Protein AF-A0A924T529-F1 (afdb_monomer_lite)

Foldseek 3Di:
DDDPVVVVVVVVDLVLLVVQLVCCVPPVDGPDPNVVSVVSNVVVVVVVVVVVVVCVVVVPPPDD

Structure (mmCIF, N/CA/C/O backbone):
data_AF-A0A924T529-F1
#
_entry.id   AF-A0A924T529-F1
#
loop_
_atom_site.group_PDB
_atom_site.id
_atom_site.type_symbol
_atom_site.label_atom_id
_atom_site.label_alt_id
_atom_site.label_comp_id
_atom_site.label_asym_id
_atom_site.label_entity_id
_atom_site.label_seq_id
_atom_site.pdbx_PDB_ins_code
_atom_site.Cartn_x
_atom_site.Cartn_y
_atom_site.Cartn_z
_atom_site.occupancy
_atom_site.B_iso_or_equiv
_atom_site.auth_seq_id
_atom_site.auth_comp_id
_atom_site.auth_asym_id
_atom_site.auth_atom_id
_atom_site.pdbx_PDB_model_num
ATOM 1 N N . MET A 1 1 ? 11.823 -18.160 -15.486 1.00 62.62 1 MET A N 1
ATOM 2 C CA . MET A 1 1 ? 10.701 -17.215 -15.696 1.00 62.62 1 MET A CA 1
ATOM 3 C C . MET A 1 1 ? 9.438 -17.877 -15.176 1.00 62.62 1 MET A C 1
ATOM 5 O O . MET A 1 1 ? 9.190 -19.007 -15.573 1.00 62.62 1 MET A O 1
ATOM 9 N N . LEU A 1 2 ? 8.692 -17.248 -14.257 1.00 63.78 2 LEU A N 1
ATOM 10 C CA . LEU A 1 2 ? 7.448 -17.858 -13.773 1.00 63.78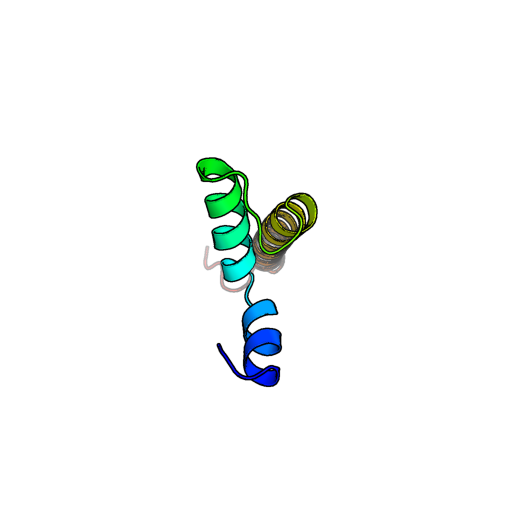 2 LEU A CA 1
ATOM 11 C C . LEU A 1 2 ? 6.442 -18.001 -14.929 1.00 63.78 2 LEU A C 1
ATOM 13 O O . LEU A 1 2 ? 6.365 -17.088 -15.761 1.00 63.78 2 LEU A O 1
ATOM 17 N N . PRO A 1 3 ? 5.658 -19.093 -14.970 1.00 83.00 3 PRO A N 1
ATOM 18 C CA . PRO A 1 3 ? 4.584 -19.243 -15.942 1.00 83.00 3 PRO A CA 1
ATOM 19 C C . PRO A 1 3 ? 3.623 -18.039 -15.889 1.00 83.00 3 PRO A C 1
ATOM 21 O O . PRO A 1 3 ? 3.420 -17.460 -14.816 1.00 83.00 3 PRO A O 1
ATOM 24 N N . PRO A 1 4 ? 3.004 -17.649 -17.017 1.00 78.62 4 PRO A N 1
ATOM 25 C CA . PRO A 1 4 ? 2.245 -16.400 -17.136 1.00 78.62 4 PRO A CA 1
ATOM 26 C C . PRO A 1 4 ? 1.084 -16.278 -16.138 1.00 78.62 4 PRO A C 1
ATOM 28 O O . PRO A 1 4 ? 0.761 -15.171 -15.712 1.00 78.62 4 PRO A O 1
ATOM 31 N N . VAL A 1 5 ? 0.500 -17.401 -15.712 1.00 81.44 5 VAL A N 1
ATOM 32 C CA . VAL A 1 5 ? -0.538 -17.443 -14.669 1.00 81.44 5 VAL A CA 1
ATOM 33 C C . VAL A 1 5 ? 0.017 -16.956 -13.328 1.00 81.44 5 VAL A C 1
ATOM 35 O O . VAL A 1 5 ? -0.530 -16.039 -12.721 1.00 81.44 5 VAL A O 1
ATOM 38 N N . TRP A 1 6 ? 1.161 -17.491 -12.906 1.00 79.31 6 TRP A N 1
ATOM 39 C CA . TRP A 1 6 ? 1.799 -17.141 -11.637 1.00 79.31 6 TRP A CA 1
ATOM 40 C C . TRP A 1 6 ? 2.340 -15.712 -11.617 1.00 79.31 6 TRP A C 1
ATOM 42 O O . TRP A 1 6 ? 2.313 -15.067 -10.572 1.00 79.31 6 TRP A O 1
ATOM 52 N N . ARG A 1 7 ? 2.760 -15.173 -12.771 1.00 75.88 7 ARG A N 1
ATOM 53 C CA . ARG A 1 7 ? 3.127 -13.752 -12.883 1.00 75.88 7 ARG A CA 1
ATOM 54 C C . ARG A 1 7 ? 1.937 -12.843 -12.560 1.00 75.88 7 ARG A C 1
ATOM 56 O O . ARG A 1 7 ? 2.101 -11.886 -11.812 1.00 75.88 7 ARG A O 1
ATOM 63 N N . LYS A 1 8 ? 0.746 -13.151 -13.088 1.00 74.81 8 LYS A N 1
ATOM 64 C CA . LYS A 1 8 ? -0.477 -12.375 -12.814 1.00 74.81 8 LYS A CA 1
ATOM 65 C C . LYS A 1 8 ? -0.904 -12.470 -11.349 1.00 74.81 8 LYS A C 1
ATOM 67 O O . LYS A 1 8 ? -1.306 -11.464 -10.779 1.00 74.81 8 LYS A O 1
ATOM 72 N N . VAL A 1 9 ? -0.760 -13.645 -10.735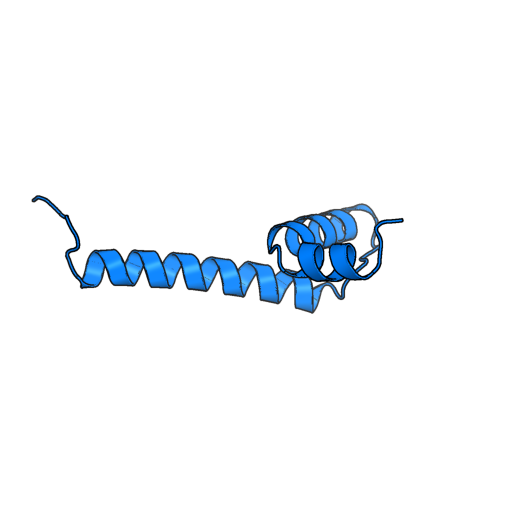 1.00 79.94 9 VAL A N 1
ATOM 73 C CA . VAL A 1 9 ? -1.027 -13.831 -9.298 1.00 79.94 9 VAL A CA 1
ATOM 74 C C . VAL A 1 9 ? -0.038 -13.032 -8.445 1.00 79.94 9 VAL A C 1
ATOM 76 O O . VAL A 1 9 ? -0.440 -12.375 -7.492 1.00 79.94 9 VAL A O 1
ATOM 79 N N . ALA A 1 10 ? 1.246 -13.016 -8.808 1.00 76.12 10 ALA A N 1
ATOM 80 C CA . ALA A 1 10 ? 2.252 -12.233 -8.093 1.00 76.12 10 ALA A CA 1
ATOM 81 C C . ALA A 1 10 ? 2.010 -10.716 -8.201 1.00 76.12 10 ALA A C 1
ATOM 83 O O . ALA A 1 10 ? 2.216 -10.002 -7.226 1.00 76.12 10 ALA A O 1
ATOM 84 N N . LEU A 1 11 ? 1.523 -10.226 -9.346 1.00 74.94 11 LEU A N 1
ATOM 85 C CA . LEU A 1 11 ? 1.162 -8.815 -9.544 1.00 74.94 11 LEU A CA 1
ATOM 86 C C . LEU A 1 11 ? 0.015 -8.347 -8.636 1.00 74.94 11 LEU A C 1
ATOM 88 O O . LEU A 1 11 ? -0.090 -7.159 -8.377 1.00 74.94 11 LEU A O 1
ATOM 92 N N . PHE A 1 12 ? -0.816 -9.247 -8.108 1.00 79.56 12 PHE A N 1
ATOM 93 C CA . PHE A 1 12 ? -1.824 -8.880 -7.107 1.00 79.56 12 PHE A CA 1
ATOM 94 C C . PHE A 1 12 ? -1.222 -8.530 -5.740 1.00 79.56 12 PHE A C 1
ATOM 96 O O . PHE A 1 12 ? -1.906 -7.961 -4.892 1.00 79.56 12 PHE A O 1
ATOM 103 N N . ASN A 1 13 ? 0.043 -8.881 -5.498 1.00 79.00 13 ASN A N 1
ATOM 104 C CA . ASN A 1 13 ? 0.688 -8.639 -4.221 1.00 79.00 13 ASN A CA 1
ATOM 105 C C . ASN A 1 13 ? 1.226 -7.193 -4.149 1.00 79.00 13 ASN A C 1
ATOM 107 O O . ASN A 1 13 ? 2.150 -6.854 -4.897 1.00 79.00 13 ASN A O 1
ATOM 111 N N . PRO A 1 14 ? 0.741 -6.354 -3.210 1.00 72.88 14 PRO A N 1
ATOM 112 C CA . PRO A 1 14 ? 1.210 -4.976 -3.047 1.00 72.88 14 PRO A CA 1
ATOM 113 C C . PRO A 1 14 ? 2.724 -4.877 -2.774 1.00 72.88 14 PRO A C 1
ATOM 115 O O . PRO A 1 14 ? 3.360 -3.889 -3.141 1.00 72.88 14 PRO A O 1
ATOM 118 N N . VAL A 1 15 ? 3.337 -5.923 -2.204 1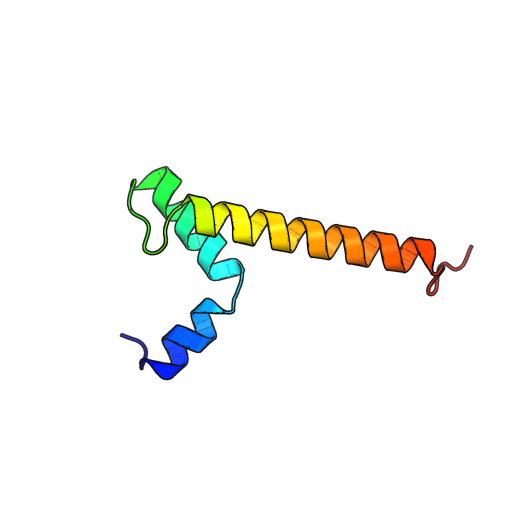.00 78.81 15 VAL A N 1
ATOM 119 C CA . VAL A 1 15 ? 4.782 -5.987 -1.921 1.00 78.81 15 VAL A CA 1
ATOM 120 C C . VAL A 1 15 ? 5.625 -5.962 -3.204 1.00 78.81 15 VAL A C 1
ATOM 122 O O . VAL A 1 15 ? 6.728 -5.418 -3.205 1.00 78.81 15 VAL A O 1
ATOM 125 N N . VAL A 1 16 ? 5.109 -6.474 -4.328 1.00 79.12 16 VAL A N 1
ATOM 126 C CA . VAL A 1 16 ? 5.834 -6.471 -5.615 1.00 79.12 16 VAL A CA 1
ATOM 127 C C . VAL A 1 16 ? 6.048 -5.047 -6.136 1.00 79.12 16 VAL A C 1
ATOM 129 O O . VAL A 1 16 ? 7.106 -4.738 -6.694 1.00 79.12 16 VAL A O 1
ATOM 132 N N . TYR A 1 17 ? 5.088 -4.154 -5.898 1.00 79.19 17 TYR A N 1
ATOM 133 C CA . TYR A 1 17 ? 5.194 -2.739 -6.253 1.00 79.19 17 TYR A CA 1
ATOM 134 C C . TYR A 1 17 ? 6.192 -1.999 -5.352 1.00 79.19 17 TYR A C 1
ATOM 136 O O . TYR A 1 17 ? 6.953 -1.166 -5.843 1.00 79.19 17 TYR A O 1
ATOM 144 N N . LEU A 1 18 ? 6.264 -2.359 -4.064 1.00 77.69 18 LEU A N 1
ATOM 145 C CA . LEU A 1 18 ? 7.255 -1.824 -3.123 1.00 77.69 18 LEU A CA 1
ATOM 146 C C . LEU A 1 18 ? 8.688 -2.183 -3.543 1.00 77.69 18 LEU A C 1
ATOM 148 O O . LEU A 1 18 ? 9.545 -1.305 -3.626 1.00 77.69 18 LEU A O 1
ATOM 152 N N . ILE A 1 19 ? 8.931 -3.451 -3.891 1.00 79.56 19 ILE A N 1
ATOM 153 C CA . ILE A 1 19 ? 10.239 -3.923 -4.375 1.00 79.56 19 ILE A CA 1
ATOM 154 C C . ILE A 1 19 ? 10.605 -3.245 -5.704 1.00 79.56 19 ILE A C 1
ATOM 156 O O . ILE A 1 19 ? 11.753 -2.846 -5.900 1.00 79.56 19 ILE A O 1
ATOM 160 N N . SER A 1 20 ? 9.632 -3.069 -6.603 1.00 77.75 20 SER A N 1
ATOM 161 C CA . SER A 1 20 ? 9.845 -2.404 -7.896 1.00 77.75 20 SER A CA 1
ATOM 162 C C . SER A 1 20 ? 10.201 -0.920 -7.741 1.00 77.75 20 SER A C 1
ATOM 164 O O . SER A 1 20 ? 11.119 -0.447 -8.409 1.00 77.75 20 SER A O 1
ATOM 166 N N . GLY A 1 21 ? 9.525 -0.198 -6.839 1.00 77.50 21 GLY A N 1
ATOM 167 C CA . GLY A 1 21 ? 9.831 1.201 -6.520 1.00 77.50 21 GLY A CA 1
ATOM 168 C C . GLY A 1 21 ? 11.176 1.370 -5.808 1.00 77.50 21 GLY A C 1
ATOM 169 O O . GLY A 1 21 ? 11.951 2.259 -6.158 1.00 77.50 21 GLY A O 1
ATOM 170 N N . PHE A 1 22 ? 11.502 0.471 -4.874 1.00 78.25 22 PHE A N 1
ATOM 171 C CA . PHE A 1 22 ? 12.809 0.452 -4.217 1.00 78.25 22 PHE A CA 1
ATOM 172 C C . PHE A 1 22 ? 13.928 0.221 -5.236 1.00 78.25 22 PHE A C 1
ATOM 174 O O . PHE A 1 22 ? 14.879 0.990 -5.290 1.00 78.25 22 PHE A O 1
ATOM 181 N N . ARG A 1 23 ? 13.782 -0.767 -6.125 1.00 78.69 23 ARG A N 1
ATOM 182 C CA . ARG A 1 23 ? 14.766 -1.037 -7.182 1.00 78.69 23 ARG A CA 1
ATOM 183 C C . ARG A 1 23 ? 14.961 0.159 -8.118 1.00 78.69 23 ARG A C 1
ATOM 185 O O . ARG A 1 23 ? 16.101 0.455 -8.475 1.00 78.69 23 ARG A O 1
ATOM 192 N N . TRP A 1 24 ? 13.887 0.876 -8.452 1.00 78.69 24 TRP A N 1
ATOM 193 C CA . TRP A 1 24 ? 13.979 2.115 -9.223 1.00 78.69 24 TRP A CA 1
ATOM 194 C C . TRP A 1 24 ? 14.798 3.199 -8.505 1.00 78.69 24 TRP A C 1
ATOM 196 O O . TRP A 1 24 ? 15.614 3.850 -9.148 1.00 78.69 24 TRP A O 1
ATOM 206 N N . SER A 1 25 ? 14.667 3.338 -7.182 1.00 76.62 25 SER A N 1
ATOM 207 C CA . SER A 1 25 ? 15.421 4.333 -6.403 1.00 76.62 25 SER A CA 1
ATOM 208 C C . SER A 1 25 ? 16.942 4.129 -6.427 1.00 76.62 25 SER A C 1
ATOM 210 O O . SER A 1 25 ? 17.670 5.097 -6.222 1.00 76.62 25 SER A O 1
ATOM 212 N N . PHE A 1 26 ? 17.427 2.901 -6.647 1.00 76.06 26 PHE A N 1
ATOM 213 C CA . PHE A 1 26 ? 18.865 2.588 -6.670 1.00 76.06 26 PHE A CA 1
ATOM 214 C C . PHE A 1 26 ? 19.423 2.424 -8.082 1.00 76.06 26 PHE A C 1
ATOM 216 O O . PHE A 1 26 ? 20.536 2.859 -8.357 1.00 76.06 26 PHE A O 1
ATOM 223 N N . TYR A 1 27 ? 18.665 1.785 -8.975 1.00 77.31 27 TYR A N 1
ATOM 224 C CA . TYR A 1 27 ? 19.153 1.399 -10.300 1.00 77.31 27 TYR A CA 1
ATOM 225 C C . TYR A 1 27 ? 18.523 2.208 -11.439 1.00 77.31 27 TYR A C 1
ATOM 227 O O . TYR A 1 27 ? 18.918 2.033 -12.587 1.00 77.31 27 TYR A O 1
ATOM 235 N N . GLY A 1 28 ? 17.515 3.045 -11.168 1.00 72.56 28 GLY A N 1
ATOM 236 C CA . GLY A 1 28 ? 16.754 3.767 -12.196 1.00 72.56 28 GLY A CA 1
ATOM 237 C C . GLY A 1 28 ? 15.884 2.868 -13.086 1.00 72.56 28 GLY A C 1
ATOM 238 O O . GLY A 1 28 ? 15.219 3.360 -13.994 1.00 72.56 28 GLY A O 1
ATOM 239 N N . VAL A 1 29 ? 15.855 1.555 -12.828 1.00 67.19 29 VAL A N 1
ATOM 240 C CA . VAL A 1 29 ? 15.110 0.557 -13.608 1.00 67.19 29 VAL A CA 1
ATOM 241 C C . VAL A 1 29 ? 13.882 0.100 -12.826 1.00 67.19 29 VAL A C 1
ATOM 243 O O . VAL A 1 29 ? 13.999 -0.359 -11.689 1.00 67.19 29 VAL A O 1
ATOM 246 N N . SER A 1 30 ? 12.704 0.177 -13.449 1.00 65.56 30 SER A N 1
ATOM 247 C CA . SER A 1 30 ? 11.440 -0.305 -12.885 1.00 65.56 30 SER A CA 1
ATOM 248 C C . SER A 1 30 ? 10.760 -1.293 -13.838 1.00 65.56 30 SER A C 1
ATOM 250 O O . SER A 1 30 ? 10.570 -0.962 -15.006 1.00 65.56 30 SER A O 1
ATOM 252 N N . ASP A 1 31 ? 10.326 -2.461 -13.349 1.00 66.50 31 ASP A N 1
ATOM 253 C CA . ASP A 1 31 ? 9.512 -3.404 -14.152 1.00 66.50 31 ASP A CA 1
ATOM 254 C C . ASP A 1 31 ? 8.083 -2.883 -14.373 1.00 66.50 31 ASP A C 1
ATOM 256 O O . ASP A 1 31 ? 7.379 -3.332 -15.275 1.00 66.50 31 ASP A O 1
ATOM 260 N N . VAL A 1 32 ? 7.646 -1.942 -13.532 1.00 66.44 32 VAL A N 1
ATOM 261 C CA . VAL A 1 32 ? 6.315 -1.333 -13.540 1.00 66.44 32 VAL A CA 1
ATOM 262 C C . VAL A 1 32 ? 6.480 0.166 -13.326 1.00 66.44 32 VAL A C 1
ATOM 264 O O . VAL A 1 32 ? 7.285 0.574 -12.492 1.00 66.44 32 VAL A O 1
ATOM 267 N N . HIS A 1 33 ? 5.715 0.982 -14.056 1.00 77.38 33 HIS A N 1
ATOM 268 C CA . HIS A 1 33 ? 5.804 2.442 -14.001 1.00 77.38 33 HIS A CA 1
ATOM 269 C C . HIS A 1 33 ? 5.805 2.953 -12.550 1.00 77.38 33 HIS A C 1
ATOM 271 O O . HIS A 1 33 ? 4.933 2.606 -11.750 1.00 77.38 33 HIS A O 1
ATOM 277 N N . VAL A 1 34 ? 6.783 3.791 -12.211 1.00 74.19 34 VAL A N 1
ATOM 278 C CA . VAL A 1 34 ? 7.063 4.234 -10.833 1.00 74.19 34 VAL A CA 1
ATOM 279 C C . VAL A 1 34 ? 5.840 4.870 -10.183 1.00 74.19 34 VAL A C 1
ATOM 281 O O . VAL A 1 34 ? 5.503 4.542 -9.050 1.00 74.19 34 VAL A O 1
ATOM 284 N N . VAL A 1 35 ? 5.115 5.703 -10.934 1.00 79.56 35 VAL A N 1
ATOM 285 C CA . VAL A 1 35 ? 3.886 6.357 -10.456 1.00 79.56 35 VAL A CA 1
ATOM 286 C C . VAL A 1 35 ? 2.817 5.333 -10.064 1.00 79.56 35 VAL A C 1
ATOM 288 O O . VAL A 1 35 ? 2.146 5.518 -9.055 1.00 79.56 35 VAL A O 1
ATOM 291 N N . ILE A 1 36 ? 2.690 4.226 -10.806 1.00 78.19 36 ILE A N 1
ATOM 292 C CA . ILE A 1 36 ? 1.730 3.155 -10.494 1.00 78.19 36 ILE A CA 1
ATOM 293 C C . ILE A 1 36 ? 2.159 2.430 -9.219 1.00 78.19 36 ILE A C 1
ATOM 295 O O . ILE A 1 36 ? 1.324 2.154 -8.363 1.00 78.19 36 ILE A O 1
ATOM 299 N N . SER A 1 37 ? 3.458 2.166 -9.063 1.00 76.81 37 SER A N 1
ATOM 300 C CA . SER A 1 37 ? 3.986 1.524 -7.857 1.00 76.81 37 SER A CA 1
ATOM 301 C C . SER A 1 37 ? 3.760 2.385 -6.611 1.00 76.81 37 SER A C 1
ATOM 303 O O . SER A 1 37 ? 3.272 1.888 -5.599 1.00 76.81 37 SER A O 1
ATOM 305 N N . VAL A 1 38 ? 4.032 3.691 -6.698 1.00 80.19 38 VAL A N 1
ATOM 306 C CA . VAL A 1 38 ? 3.796 4.644 -5.601 1.00 80.19 38 VAL A CA 1
ATOM 307 C C . VAL A 1 38 ? 2.303 4.771 -5.291 1.00 80.19 38 VAL A C 1
ATOM 309 O O . VAL A 1 38 ? 1.920 4.706 -4.124 1.00 80.19 38 VAL A O 1
ATOM 312 N N . ALA A 1 39 ? 1.448 4.884 -6.313 1.00 85.56 39 ALA A N 1
ATOM 313 C CA . ALA A 1 39 ? -0.001 4.954 -6.134 1.00 85.56 39 ALA A CA 1
ATOM 314 C C . ALA A 1 39 ? -0.574 3.677 -5.498 1.00 85.56 39 ALA A C 1
ATOM 316 O O . ALA A 1 39 ? -1.431 3.767 -4.622 1.00 85.56 39 ALA A O 1
ATOM 317 N N . ALA A 1 40 ? -0.077 2.496 -5.881 1.00 84.56 40 ALA A N 1
ATOM 318 C CA . ALA A 1 40 ? -0.489 1.222 -5.295 1.00 84.56 40 ALA A CA 1
ATOM 319 C C . ALA A 1 40 ? -0.117 1.129 -3.805 1.00 84.56 40 ALA A C 1
ATOM 321 O O . ALA A 1 40 ? -0.945 0.728 -2.988 1.00 84.56 40 ALA A O 1
ATOM 322 N N . ILE A 1 41 ? 1.098 1.553 -3.436 1.00 85.12 41 ILE A N 1
ATOM 323 C CA . ILE A 1 41 ? 1.558 1.572 -2.038 1.00 85.12 41 ILE A CA 1
ATOM 324 C C . ILE A 1 41 ? 0.742 2.576 -1.215 1.00 85.12 41 ILE A C 1
ATOM 326 O O . ILE A 1 41 ? 0.258 2.236 -0.136 1.00 85.12 41 ILE A O 1
ATOM 330 N N . ALA A 1 42 ? 0.547 3.794 -1.729 1.00 86.94 42 ALA A N 1
ATOM 331 C CA . ALA A 1 42 ? -0.246 4.823 -1.060 1.00 86.94 42 ALA A CA 1
ATOM 332 C C . ALA A 1 42 ? -1.715 4.398 -0.897 1.00 86.94 42 ALA A C 1
ATOM 334 O O . ALA A 1 42 ? -2.291 4.569 0.175 1.00 86.94 42 ALA A O 1
ATOM 335 N N . GLY A 1 43 ? -2.306 3.783 -1.925 1.00 89.62 43 GLY A N 1
ATOM 336 C CA . GLY A 1 43 ? -3.659 3.236 -1.868 1.00 89.62 43 GLY A CA 1
ATOM 337 C C . GLY A 1 43 ? -3.798 2.123 -0.829 1.00 89.62 43 GLY A C 1
ATOM 338 O O . GLY A 1 43 ? -4.753 2.126 -0.055 1.00 89.62 43 GLY A O 1
ATOM 339 N N . PHE A 1 44 ? -2.821 1.214 -0.749 1.00 88.06 44 PHE A N 1
ATOM 340 C CA . PHE A 1 44 ? -2.797 0.164 0.270 1.00 88.06 44 PHE A CA 1
ATOM 341 C C . PHE A 1 44 ? -2.675 0.738 1.690 1.00 88.06 44 PHE A C 1
ATOM 343 O O . PHE A 1 44 ? -3.398 0.316 2.592 1.00 88.06 44 PHE A O 1
ATOM 350 N N . LEU A 1 45 ? -1.822 1.748 1.884 1.00 89.31 45 LEU A N 1
ATOM 351 C CA . LEU A 1 45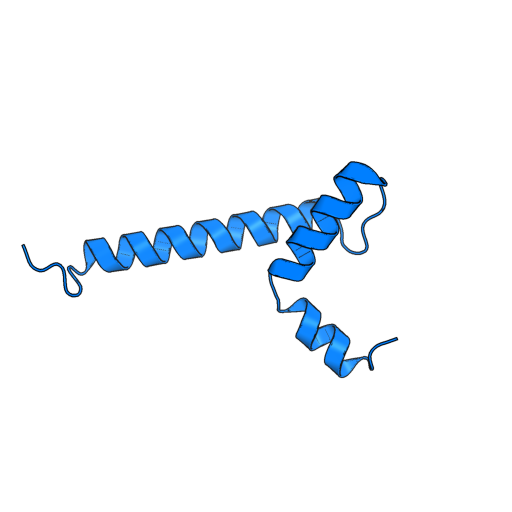 ? -1.691 2.449 3.162 1.00 89.31 45 LEU A CA 1
ATOM 352 C C . LEU A 1 45 ? -3.010 3.111 3.583 1.00 89.31 45 LEU A C 1
ATOM 354 O O . LEU A 1 45 ? -3.448 2.938 4.719 1.00 89.31 45 LEU A O 1
ATOM 358 N N . LEU A 1 46 ? -3.659 3.837 2.669 1.00 93.31 46 LEU A N 1
ATOM 359 C CA . LEU A 1 46 ? -4.951 4.472 2.927 1.00 93.31 46 LEU A CA 1
ATOM 360 C C . LEU A 1 46 ? -6.033 3.441 3.261 1.00 93.31 46 LEU A C 1
ATOM 362 O O . LEU A 1 46 ? -6.837 3.686 4.155 1.00 93.31 46 LEU A O 1
ATOM 366 N N . LEU A 1 47 ? -6.022 2.277 2.606 1.00 93.38 47 LEU A N 1
ATOM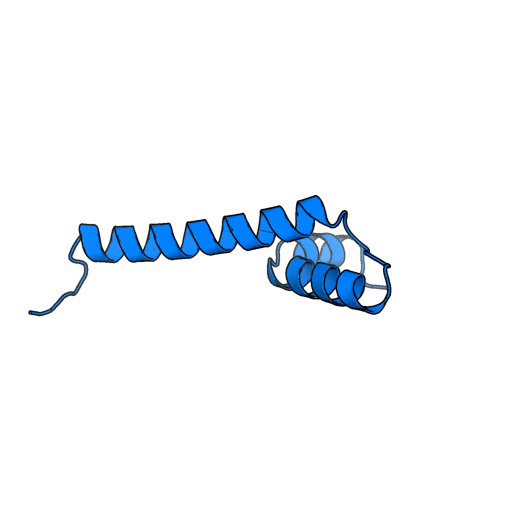 367 C CA . LEU A 1 47 ? -6.907 1.156 2.930 1.00 93.38 47 LEU A CA 1
ATOM 368 C C . LEU A 1 47 ? -6.692 0.651 4.359 1.00 93.38 47 LEU A C 1
ATOM 370 O O . LEU A 1 47 ? -7.662 0.484 5.096 1.00 93.38 47 LEU A O 1
ATOM 374 N N . CYS A 1 48 ? -5.439 0.452 4.773 1.00 91.12 48 CYS A N 1
ATOM 375 C CA . CYS A 1 48 ? -5.117 0.051 6.142 1.00 91.12 48 CYS A CA 1
ATOM 376 C C . CYS A 1 48 ? -5.569 1.105 7.161 1.00 91.12 48 CYS A C 1
ATOM 378 O O . CYS A 1 48 ? -6.186 0.757 8.166 1.00 91.12 48 CYS A O 1
ATOM 380 N N . ILE A 1 49 ? -5.324 2.390 6.892 1.00 93.50 49 ILE A N 1
ATOM 381 C CA . ILE A 1 49 ? -5.769 3.487 7.763 1.00 93.50 49 ILE A CA 1
ATOM 382 C C . ILE A 1 49 ? -7.297 3.532 7.833 1.00 93.50 49 ILE A C 1
ATOM 384 O O . ILE A 1 49 ? -7.847 3.650 8.923 1.00 93.50 49 ILE A O 1
ATOM 388 N N . ALA A 1 50 ? -7.990 3.393 6.702 1.00 93.00 50 ALA A N 1
ATOM 389 C CA . ALA A 1 50 ? -9.447 3.364 6.654 1.00 93.00 50 ALA A CA 1
ATOM 390 C C . ALA A 1 50 ? -10.016 2.169 7.431 1.00 93.00 50 ALA A C 1
ATOM 392 O O . ALA A 1 50 ? -10.989 2.332 8.164 1.00 93.00 50 ALA A O 1
ATOM 393 N N . ALA A 1 51 ? -9.390 0.992 7.329 1.00 91.38 51 ALA A N 1
ATOM 394 C CA . ALA A 1 51 ? -9.773 -0.190 8.094 1.00 91.38 51 ALA A CA 1
ATOM 395 C C . ALA A 1 51 ? -9.583 0.027 9.603 1.00 91.38 51 ALA A C 1
ATOM 397 O O . ALA A 1 51 ? -10.497 -0.232 10.382 1.00 91.38 51 ALA A O 1
ATOM 398 N N . VAL A 1 52 ? -8.433 0.565 10.018 1.00 89.94 52 VAL A N 1
ATOM 399 C CA . VAL A 1 52 ? -8.160 0.907 11.422 1.00 89.94 52 VAL A CA 1
ATOM 400 C C . VAL A 1 52 ? -9.167 1.942 11.926 1.00 89.94 52 VAL A C 1
ATOM 402 O O . VAL A 1 52 ? -9.802 1.733 12.958 1.00 89.94 52 VAL A O 1
ATOM 405 N N . TRP A 1 53 ? -9.381 3.020 11.173 1.00 91.31 53 TRP A N 1
ATOM 406 C CA . TRP A 1 53 ? -10.368 4.048 11.490 1.00 91.31 53 TRP A CA 1
ATOM 407 C C . TRP A 1 53 ? -11.777 3.465 11.623 1.00 91.31 53 TRP A C 1
ATOM 409 O O . TRP A 1 53 ? -12.496 3.808 12.559 1.00 91.31 53 TRP A O 1
ATOM 419 N N . TRP A 1 54 ? -12.161 2.535 10.746 1.00 90.81 54 TRP A N 1
ATOM 420 C CA . TRP A 1 54 ? -13.444 1.841 10.819 1.00 90.81 54 TRP A CA 1
ATOM 421 C C . TRP A 1 54 ? -13.569 0.990 12.084 1.00 90.81 54 TRP A C 1
ATOM 423 O O . TRP A 1 54 ? -14.610 1.021 12.739 1.00 90.81 54 TRP A O 1
ATOM 433 N N . ILE A 1 55 ? -12.518 0.257 12.463 1.00 88.06 55 ILE A N 1
ATOM 434 C CA . ILE A 1 55 ? -12.487 -0.551 13.693 1.00 88.06 55 ILE A CA 1
ATOM 435 C C . ILE A 1 55 ? -12.676 0.344 14.925 1.00 88.06 55 ILE A C 1
ATOM 437 O O . ILE A 1 55 ? -13.516 0.046 15.776 1.00 88.06 55 ILE A O 1
ATOM 441 N N . PHE A 1 56 ? -11.967 1.477 14.986 1.00 86.62 56 PHE A N 1
ATOM 442 C CA . PHE A 1 56 ? -12.135 2.456 16.063 1.00 86.62 56 PHE A CA 1
ATOM 443 C C . PHE A 1 56 ? -13.536 3.078 16.065 1.00 86.62 56 PHE A C 1
ATOM 445 O O . PHE A 1 56 ? -14.158 3.182 17.119 1.00 86.62 56 PHE A O 1
ATOM 452 N N . ARG A 1 57 ? -14.077 3.430 14.891 1.00 85.81 57 ARG A N 1
ATOM 453 C CA . ARG A 1 57 ? -15.421 4.014 14.752 1.00 85.81 57 ARG A CA 1
ATOM 454 C C . ARG A 1 57 ? -16.536 3.046 15.149 1.00 85.81 57 ARG A C 1
ATOM 456 O O . ARG A 1 57 ? -17.550 3.474 15.686 1.00 85.81 57 ARG A O 1
ATOM 463 N N . THR A 1 58 ? -16.366 1.757 14.868 1.00 84.31 58 THR A N 1
ATOM 464 C CA . THR A 1 58 ? -17.347 0.713 15.205 1.00 84.31 58 THR A CA 1
ATOM 465 C C . THR A 1 58 ? -17.234 0.224 16.649 1.00 84.31 58 THR A C 1
ATOM 467 O O . THR A 1 58 ? -18.078 -0.555 17.086 1.00 84.31 58 THR A O 1
ATOM 470 N N . GLY A 1 59 ? -16.223 0.675 17.405 1.00 75.81 59 GLY A N 1
ATOM 471 C CA . GLY A 1 59 ? -16.007 0.250 18.790 1.00 75.81 59 GLY A CA 1
ATOM 472 C C . GLY A 1 59 ? -15.676 -1.240 18.912 1.00 75.81 59 GLY A C 1
ATOM 473 O O . GLY A 1 59 ? -15.913 -1.848 19.957 1.00 75.81 59 GLY A O 1
ATOM 474 N N . TRP A 1 60 ? -15.182 -1.869 17.839 1.00 67.50 60 TRP A N 1
ATOM 475 C CA . TRP A 1 60 ? -15.110 -3.324 17.754 1.00 67.50 60 TRP A CA 1
ATOM 476 C C . TRP A 1 60 ? -14.062 -3.869 18.733 1.00 67.50 60 TRP A C 1
ATOM 478 O O . TRP A 1 60 ? -12.859 -3.762 18.516 1.00 67.50 60 TRP A O 1
ATOM 488 N N . LYS A 1 61 ? -14.546 -4.439 19.843 1.00 63.00 61 LYS A N 1
ATOM 489 C CA . LYS A 1 61 ? -13.751 -4.993 20.954 1.00 63.00 61 LYS A CA 1
ATOM 490 C C . LYS A 1 61 ? -12.821 -4.009 21.676 1.00 63.00 61 LYS A C 1
ATOM 492 O O . LYS A 1 61 ? -11.906 -4.453 22.369 1.00 63.00 61 LYS A O 1
ATOM 497 N N . LEU A 1 62 ? -13.084 -2.705 21.605 1.00 62.81 62 LEU A N 1
ATOM 498 C CA . LEU A 1 62 ? -12.466 -1.742 22.518 1.00 62.81 62 LEU A CA 1
ATOM 499 C C . LEU A 1 62 ? -13.086 -1.936 23.910 1.00 62.81 62 LEU A C 1
ATOM 501 O O . LEU A 1 62 ? -14.094 -1.323 24.249 1.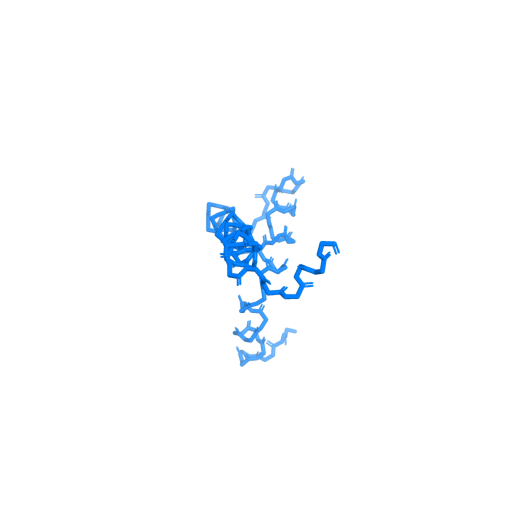00 62.81 62 LEU A O 1
ATOM 505 N N . LYS A 1 63 ? -12.524 -2.864 24.693 1.00 65.69 63 LYS A N 1
ATOM 506 C CA . LYS A 1 63 ? -12.743 -2.886 26.142 1.00 65.69 63 LYS A CA 1
ATOM 507 C C . LYS A 1 63 ? -12.091 -1.622 26.699 1.00 65.69 63 LYS A C 1
ATOM 509 O O . LYS A 1 63 ? -10.875 -1.485 26.591 1.00 65.69 63 LYS A O 1
ATOM 514 N N . VAL A 1 64 ? -12.925 -0.714 27.201 1.00 63.12 64 VAL A N 1
ATOM 515 C CA . VAL A 1 64 ? -12.510 0.392 28.076 1.00 63.12 64 VAL A CA 1
ATOM 516 C C . VAL A 1 64 ? -11.932 -0.189 29.361 1.00 63.12 64 VAL A C 1
ATOM 518 O O . VAL A 1 64 ? -12.490 -1.212 29.828 1.00 63.12 64 VAL A O 1
#

Sequence (64 aa):
MLPPVWRKVALFNPVVYLISGFRWSFYGVSDVHVVISVAAIAGFLLLCIAAVWWIFRTGWKLKV

Secondary structure (DSSP, 8-state):
---HHHHHHHHT-HHHHHHHHHHHHHHS--SS-HHHHHHHHHHHHHHHHHHHHHHHHHTTT---

Radius of gyration: 16.4 Å; chains: 1; bounding box: 36×26×45 Å

pLDDT: mean 79.08, std 8.53, range [62.62, 93.5]